Protein 6HSA (pdb70)

Foldseek 3Di:
DVAAEEEEEEEPPQQCQCVPDCVFQNNDGPVVLVVVVVVLCVVVRHHYDYYYDHDPVVLLVVLVVCLVPPHAEYEYAHPLCQQPVVVNLVSLLVSVRHAYEYEEQAPQCPDDPSSNHGPNQVSHPYYDYHNHSCRSVVVVVVSVD

Radius of gyration: 14.02 Å; Cα contacts (8 Å, |Δi|>4): 289; chains: 1; bounding box: 30×36×30 Å

Sequence (145 aa):
GSHHMMKILVINGPNLNFLGIREEKNIYGNENYEEYLVNNMMINEYCKSKNIEEVECYQSNHEGAIIDKIQEEAYFNGTDGIVINPGAYTHYSYAIRDALASVSHIKKKIEVHISNVNERREEFRHISVTEEPVCNGQQIIVGQGLKKGYIMAIDMMLNS

Secondary structure (DSSP, 8-state):
--S-EEEEEE-TTGGGTTTS-HHHH-S--HHHHHHHHHHHHHHTT-EEEEEE-S-HHHHHHHHHHHHHTT--EEEEE-GGGGGT-HHHHHHHHH-TTSEEEEEESS-GGGS-GGGS--SSGGGSSEEEESSTTHHHHHHHHHHT-

CATH classification: 3.40.50.9100

Organism: NCBI:txid511680

InterPro domains:
  IPR001874 Dehydroquinase, class II [MF_00169] (1-142)
  IPR001874 Dehydroquinase, class II [PF01220] (2-140)
  IPR001874 Dehydroquinase, class II [PIRSF001399] (1-141)
  IPR001874 Dehydroquinase, class II [PTHR21272] (1-140)
  IPR001874 Dehydroquinase, class II [TIGR01088] (2-140)
  IPR001874 Dehydroquinase, class II [cd00466] (2-138)
  IPR018509 Dehydroquinase, class II, conserved site [PS01029] (6-23)
  IPR036441 Dehydroquinase, class II superfamily [G3DSA:3.40.50.9100] (1-142)
  IPR036441 Dehydroquinase, class II superfamily [SSF52304] (1-140)

Solvent-accessible surface area: 7393 Å² total

B-factor: mean 12.66, std 9.18, range [3.71, 89.07]

Nearest PDB structures (foldseek):
  6hs9-assembly1_A  TM=1.004E+00  e=1.207E-27  Eshraghiella crossota DSM 2876
  2uyg-assembly1_D  TM=9.474E-01  e=5.545E-15  Thermus thermophilus HB8
  1gtz-assembly1_C  TM=9.696E-01  e=2.196E-14  Streptomyces coelicolor
  6hsb-assembly1_A  TM=9.461E-01  e=3.197E-14  Acidithiobacillus caldus SM-1
  4rhc-assembly1_L  TM=9.336E-01  e=6.363E-14  Acinetobacter baumannii ATCC 17978

Structure (mmCIF, N/CA/C/O backbone):
data_6HSA
#
_entry.id   6HSA
#
_cell.length_a   79.476
_cell.length_b   79.476
_cell.length_c   72.033
_cell.angle_alpha   90.000
_cell.angle_beta   90.000
_cell.angle_gamma   120.000
#
_symmetry.space_group_name_H-M   'H 3'
#
loop_
_entity.id
_entity.type
_entity.pdbx_description
1 polymer '3-dehydroquinate dehydratase'
2 non-polymer 2-{2-[2-2-(METHOXY-ETHOXY)-ETHOXY]-ETHOXY}-ETHANOL
3 non-polymer SERINE
4 non-polymer 'SULFATE ION'
5 non-polymer 'CITRATE ANION'
6 non-polymer GLYCEROL
7 water water
#
loop_
_atom_site.group_PDB
_atom_site.id
_atom_site.type_symbol
_atom_site.label_atom_id
_atom_site.label_alt_id
_atom_site.label_comp_id
_atom_site.label_asym_id
_atom_site.label_entity_id
_atom_site.label_seq_id
_atom_site.pdbx_PDB_ins_code
_atom_site.Cartn_x
_atom_site.Cartn_y
_atom_site.Cartn_z
_atom_site.occupancy
_atom_site.B_iso_or_equiv
_atom_site.auth_seq_id
_atom_site.auth_comp_id
_atom_site.auth_asym_id
_atom_site.auth_atom_id
_atom_site.pdbx_PDB_model_num
ATOM 1 N N . GLY A 1 1 ? 28.664 6.278 2.091 1.00 13.79 -2 GLY A N 1
ATOM 2 C CA . GLY A 1 1 ? 28.079 6.365 0.742 1.00 12.79 -2 GLY A CA 1
ATOM 3 C C . GLY A 1 1 ? 26.677 6.851 0.851 1.00 12.26 -2 GLY A C 1
ATOM 4 O O . GLY A 1 1 ? 26.235 7.317 1.903 1.00 13.59 -2 GLY A O 1
ATOM 10 N N . SER A 1 2 ? 25.945 6.748 -0.243 1.00 12.00 -1 SER A N 1
ATOM 11 C CA . SER A 1 2 ? 24.647 7.343 -0.272 1.00 12.98 -1 SER A CA 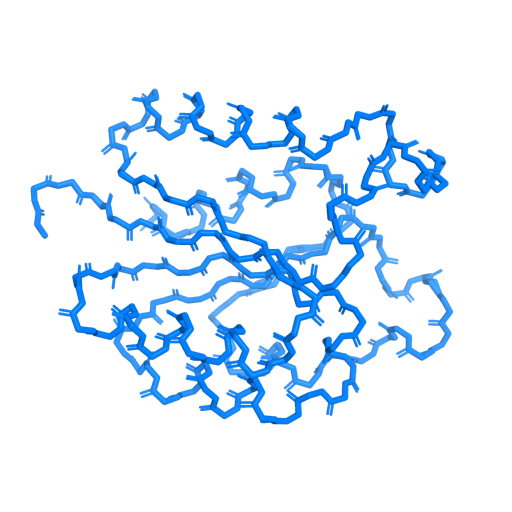1
ATOM 12 C C . SER A 1 2 ? 23.637 6.598 0.593 1.00 12.71 -1 SER A C 1
ATOM 13 O O . SER A 1 2 ? 22.663 7.190 0.980 1.00 17.05 -1 SER A O 1
ATOM 21 N N . HIS A 1 3 ? 23.856 5.296 0.796 1.00 12.00 0 HIS A N 1
ATOM 22 C CA A HIS A 1 3 ? 23.048 4.491 1.707 0.80 12.23 0 HIS A CA 1
ATOM 23 C CA B HIS A 1 3 ? 23.032 4.433 1.635 0.20 11.88 0 HIS A CA 1
ATOM 24 C C . HIS A 1 3 ? 23.942 3.717 2.640 1.00 11.19 0 HIS A C 1
ATOM 25 O O . HIS A 1 3 ? 25.057 3.358 2.282 1.00 11.63 0 HIS A O 1
ATOM 53 N N . MET A 1 4 ? 23.452 3.445 3.848 1.00 11.92 1 MET A N 1
ATOM 54 C CA A MET A 1 4 ? 24.227 2.635 4.790 0.70 12.26 1 MET A CA 1
ATOM 55 C CA B MET A 1 4 ? 24.096 2.597 4.847 0.30 12.16 1 MET A CA 1
ATOM 56 C C . MET A 1 4 ? 24.469 1.264 4.208 1.00 11.43 1 MET A C 1
ATOM 57 O O . MET A 1 4 ? 23.598 0.691 3.568 1.00 12.33 1 MET A O 1
ATOM 83 N N . LYS A 1 5 ? 25.677 0.743 4.474 1.00 11.59 2 LYS A N 1
ATOM 84 C CA . LYS A 1 5 ? 26.093 -0.549 3.980 1.00 10.75 2 LYS A CA 1
ATOM 85 C C . LYS A 1 5 ? 26.398 -1.473 5.185 1.00 9.25 2 LYS A C 1
ATOM 86 O O . LYS A 1 5 ? 27.298 -1.185 5.978 1.00 9.69 2 LYS A O 1
ATOM 105 N N . ILE A 1 6 ? 25.674 -2.580 5.216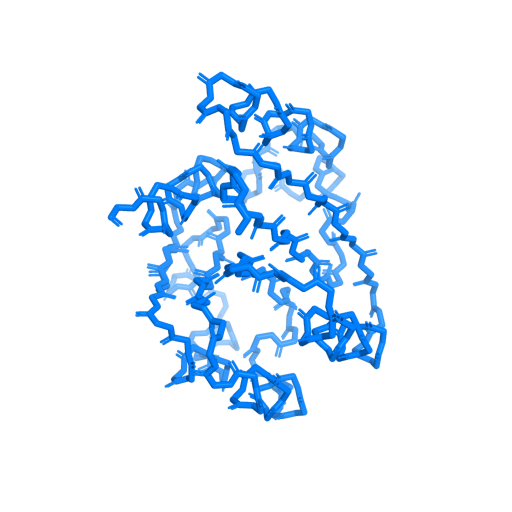 1.00 8.47 3 ILE A N 1
ATOM 106 C CA . ILE A 1 6 ? 25.801 -3.561 6.311 1.00 8.49 3 ILE A CA 1
ATOM 107 C C . ILE A 1 6 ? 26.185 -4.917 5.721 1.00 7.74 3 ILE A C 1
ATOM 108 O O . ILE A 1 6 ? 25.687 -5.353 4.696 1.00 8.90 3 ILE A O 1
ATOM 124 N N . LEU A 1 7 ? 27.066 -5.589 6.458 1.00 6.73 4 LEU A N 1
ATOM 125 C CA . LEU A 1 7 ? 27.421 -6.990 6.202 1.00 6.72 4 LEU A CA 1
ATOM 126 C C . LEU A 1 7 ? 26.884 -7.815 7.372 1.00 6.06 4 LEU A C 1
ATOM 127 O O . LEU A 1 7 ? 27.182 -7.518 8.522 1.00 6.68 4 LEU A O 1
ATOM 143 N N . VAL A 1 8 ? 26.106 -8.856 7.043 1.00 6.03 5 VAL A N 1
ATOM 144 C CA . VAL A 1 8 ? 25.653 -9.829 8.038 1.00 5.74 5 VAL A CA 1
ATOM 145 C C . VAL A 1 8 ? 26.485 -11.103 7.845 1.00 5.74 5 VAL A C 1
ATOM 146 O O . VAL A 1 8 ? 26.485 -11.695 6.776 1.00 7.15 5 VAL A O 1
ATOM 159 N N . ILE A 1 9 ? 27.238 -11.458 8.892 1.00 5.33 6 ILE A N 1
ATOM 160 C CA . ILE A 1 9 ? 28.022 -12.691 8.915 1.00 5.40 6 ILE A CA 1
ATOM 161 C C . ILE A 1 9 ? 27.356 -13.691 9.839 1.00 5.19 6 ILE A C 1
ATOM 162 O O . ILE A 1 9 ? 27.155 -13.410 11.012 1.00 5.90 6 ILE A O 1
ATOM 178 N N . ASN A 1 10 ? 27.077 -14.880 9.295 1.00 5.14 7 ASN A N 1
ATOM 179 C CA . ASN A 1 10 ? 26.682 -16.026 10.088 1.00 5.15 7 ASN A CA 1
ATOM 180 C C . ASN A 1 10 ? 27.803 -17.063 10.013 1.00 5.13 7 ASN A C 1
ATOM 181 O O . ASN A 1 10 ? 28.317 -17.384 8.948 1.00 5.92 7 ASN A O 1
ATOM 192 N N . GLY A 1 11 ? 28.174 -17.548 11.200 1.00 5.04 8 GLY A N 1
ATOM 193 C CA . GLY A 1 11 ? 29.252 -18.493 11.330 1.00 5.34 8 GLY A CA 1
ATOM 194 C C . GLY A 1 11 ? 28.816 -19.937 11.200 1.00 4.76 8 GLY A C 1
ATOM 195 O O . GLY A 1 11 ? 27.805 -20.262 10.554 1.00 5.14 8 GLY A O 1
ATOM 199 N N . PRO A 1 12 ? 29.615 -20.862 11.755 1.00 4.80 9 PRO A N 1
ATOM 200 C CA . PRO A 1 12 ? 29.445 -22.267 11.437 1.00 4.98 9 PRO A CA 1
ATOM 201 C C . PRO A 1 12 ? 28.072 -22.746 11.889 1.00 4.87 9 PRO A C 1
ATOM 202 O O . PRO A 1 12 ? 27.546 -22.349 12.927 1.00 5.25 9 PRO A O 1
ATOM 213 N N . ASN A 1 13 ? 27.535 -23.675 11.084 1.00 4.98 10 ASN A N 1
ATOM 214 C CA . ASN A 1 13 ? 26.309 -24.406 11.366 1.00 5.09 10 ASN A CA 1
ATOM 215 C C . ASN A 1 13 ? 25.033 -23.580 11.182 1.00 5.20 10 ASN A C 1
ATOM 216 O O . ASN A 1 13 ? 23.941 -24.145 11.186 1.00 6.01 10 ASN A O 1
ATOM 227 N N . LEU A 1 14 ? 25.134 -22.252 10.955 1.00 5.44 11 LEU A N 1
ATOM 228 C CA . LEU A 1 14 ? 23.929 -21.436 10.858 1.00 5.63 11 LEU A CA 1
ATOM 229 C C . LEU A 1 14 ? 23.205 -21.629 9.528 1.00 5.68 11 LEU A C 1
ATOM 230 O O . LEU A 1 14 ? 22.020 -21.339 9.426 1.00 6.75 11 LEU A O 1
ATOM 246 N N . ASN A 1 15 ? 23.925 -22.137 8.511 1.00 5.74 12 ASN A N 1
ATOM 247 C CA . ASN A 1 15 ? 23.238 -22.563 7.290 1.00 6.11 12 ASN A CA 1
ATOM 248 C C . ASN A 1 15 ? 22.318 -23.775 7.507 1.00 6.27 12 ASN A C 1
ATOM 249 O O . ASN A 1 15 ? 21.551 -24.086 6.601 1.00 7.45 12 ASN A O 1
ATOM 260 N N . PHE A 1 16 ? 22.395 -24.434 8.663 1.00 6.15 13 PHE A N 1
ATOM 261 C CA . PHE A 1 16 ? 21.532 -25.553 9.005 1.00 6.32 13 PHE A CA 1
ATOM 262 C C . PHE A 1 16 ? 20.376 -25.138 9.919 1.00 6.49 13 PHE A C 1
ATOM 263 O O . PHE A 1 16 ? 19.717 -26.000 10.492 1.00 7.75 13 PHE A O 1
ATOM 280 N N . LEU A 1 17 ? 20.039 -23.853 9.991 1.00 6.91 14 LEU A N 1
ATOM 281 C CA . LEU A 1 17 ? 18.761 -23.475 10.579 1.00 7.63 14 LEU A CA 1
ATOM 282 C C . LEU A 1 17 ? 17.626 -24.279 9.947 1.00 8.91 14 LEU A C 1
ATOM 283 O O . LEU A 1 17 ? 17.645 -24.565 8.763 1.00 10.24 14 LEU A O 1
ATOM 299 N N . GLY A 1 18 ? 16.628 -24.652 10.722 1.00 9.81 15 GLY A N 1
ATOM 300 C CA . GLY A 1 18 ? 15.509 -25.442 10.237 1.00 11.04 15 GLY A CA 1
ATOM 301 C C . GLY A 1 18 ? 15.770 -26.941 10.423 1.00 11.26 15 GLY A C 1
ATOM 302 O O . GLY A 1 18 ? 14.973 -27.654 11.048 1.00 13.82 15 GLY A O 1
ATOM 306 N N . ILE A 1 19 ? 16.973 -27.376 10.020 1.00 8.75 16 ILE A N 1
ATOM 307 C CA . ILE A 1 19 ? 17.433 -28.727 10.193 1.00 8.55 16 ILE A CA 1
ATOM 308 C C . ILE A 1 19 ? 17.797 -28.972 11.651 1.00 8.86 16 ILE A C 1
ATOM 309 O O . ILE A 1 19 ? 17.486 -30.007 12.239 1.00 10.50 16 ILE A O 1
ATOM 325 N N . ARG A 1 20 ? 18.444 -27.999 12.259 1.00 11.01 17 ARG A N 1
ATOM 326 C CA . ARG A 1 20 ? 18.658 -27.965 13.715 1.00 10.81 17 ARG A CA 1
ATOM 327 C C . ARG A 1 20 ? 17.392 -27.798 14.549 1.00 12.09 17 ARG A C 1
ATOM 328 O O . ARG A 1 20 ? 16.305 -27.573 14.060 1.00 13.98 17 ARG A O 1
ATOM 349 N N . GLU A 1 21 ? 17.527 -28.034 15.855 1.00 12.34 18 GLU A N 1
ATOM 350 C CA A GLU A 1 21 ? 16.391 -28.177 16.763 0.50 13.83 18 GLU A CA 1
ATOM 351 C CA B GLU A 1 21 ? 16.409 -28.177 16.772 0.50 13.82 18 GLU A CA 1
ATOM 352 C C . GLU A 1 21 ? 15.493 -26.949 16.715 1.00 12.73 18 GLU A C 1
ATOM 353 O O . GLU A 1 21 ? 15.897 -25.847 17.043 1.00 14.42 18 GLU A O 1
ATOM 374 N N . LYS A 1 22 ? 14.261 -27.167 16.312 1.00 12.52 19 LYS A N 1
ATOM 375 C CA . LYS A 1 22 ? 13.318 -26.074 16.075 1.00 13.10 19 LYS A CA 1
ATOM 376 C C . LYS A 1 22 ? 12.915 -25.414 17.353 1.00 13.95 19 LYS A C 1
ATOM 377 O O . LYS A 1 22 ? 12.514 -24.244 17.358 1.00 15.37 19 LYS A O 1
ATOM 396 N N . ASN A 1 23 ? 12.867 -26.150 18.465 1.00 14.38 20 ASN A N 1
ATOM 397 C CA . ASN A 1 23 ? 12.516 -25.565 19.732 1.00 16.20 20 ASN A CA 1
ATOM 398 C C . ASN A 1 23 ? 13.627 -24.675 20.299 1.00 16.49 20 ASN A C 1
ATOM 399 O O . ASN A 1 23 ? 13.349 -23.903 21.196 1.00 22.12 20 ASN A O 1
ATOM 410 N N . ILE A 1 24 ? 14.857 -24.782 19.728 1.00 15.92 21 ILE A N 1
ATOM 411 C CA . ILE A 1 24 ? 15.936 -23.892 20.097 1.00 14.41 21 ILE A CA 1
ATOM 412 C C . ILE A 1 24 ? 15.999 -22.777 19.090 1.00 13.98 21 ILE A C 1
ATOM 413 O O . ILE A 1 24 ? 16.094 -21.635 19.470 1.00 16.81 21 ILE A O 1
ATOM 429 N N . TYR A 1 25 ? 16.085 -23.151 17.795 1.00 13.56 22 TYR A N 1
ATOM 430 C CA . TYR A 1 25 ? 16.427 -22.216 16.734 1.00 13.15 22 TYR A CA 1
ATOM 431 C C . TYR A 1 25 ? 15.249 -21.737 15.869 1.00 14.76 22 TYR A C 1
ATOM 432 O O . TYR A 1 25 ? 15.453 -20.888 15.004 1.00 16.72 22 TYR A O 1
ATOM 450 N N . GLY A 1 26 ? 14.032 -22.203 16.134 1.00 17.30 23 GLY A N 1
ATOM 451 C CA . GLY A 1 26 ? 12.855 -21.786 15.390 1.00 16.10 23 GLY A CA 1
ATOM 452 C C . GLY A 1 26 ? 12.600 -22.684 14.183 1.00 13.89 23 GLY A C 1
ATOM 453 O O . GLY A 1 26 ? 13.348 -23.587 13.872 1.00 13.91 23 GLY A O 1
ATOM 457 N N . ASN A 1 27 ? 11.461 -22.454 13.530 1.00 14.77 24 ASN A N 1
ATOM 458 C CA . ASN A 1 27 ? 10.967 -23.350 12.499 1.00 15.44 24 ASN A CA 1
ATOM 459 C C . ASN A 1 27 ? 11.576 -23.100 11.128 1.00 15.62 24 ASN A C 1
ATOM 460 O O . ASN A 1 27 ? 11.380 -23.873 10.227 1.00 22.39 24 ASN A O 1
ATOM 471 N N . GLU A 1 28 ? 12.139 -21.944 10.915 1.00 13.07 25 GLU A N 1
ATOM 472 C CA . GLU A 1 28 ? 12.493 -21.451 9.607 1.00 11.71 25 GLU A CA 1
ATOM 473 C C . GLU A 1 28 ? 13.962 -2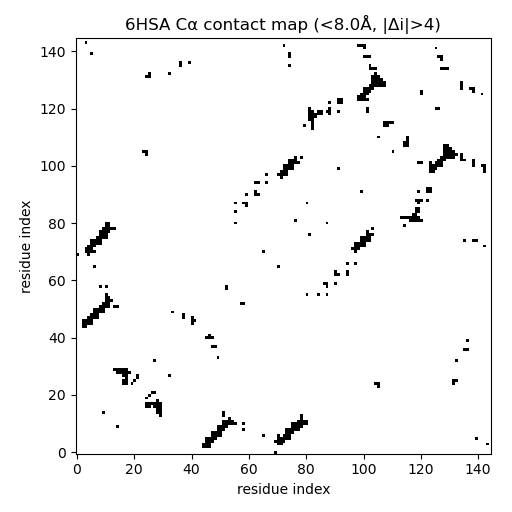1.678 9.324 1.00 10.55 25 GLU A C 1
ATOM 474 O O . GLU A 1 28 ? 14.824 -21.788 10.190 1.00 11.81 25 GLU A O 1
ATOM 486 N N . ASN A 1 29 ? 14.266 -21.748 8.019 1.00 10.77 26 ASN A N 1
ATOM 487 C CA . ASN A 1 29 ? 15.599 -22.111 7.558 1.00 10.10 26 ASN A CA 1
ATOM 488 C C . ASN A 1 29 ? 16.459 -20.872 7.236 1.00 9.54 26 ASN A C 1
ATOM 489 O O . ASN A 1 29 ? 16.066 -19.718 7.400 1.00 9.64 26 ASN A O 1
ATOM 500 N N . TYR A 1 30 ? 17.703 -21.156 6.820 1.00 9.15 27 TYR A N 1
ATOM 501 C CA . TYR A 1 30 ? 18.655 -20.093 6.577 1.00 8.79 27 TYR A CA 1
ATOM 502 C C . TYR A 1 30 ? 18.219 -19.183 5.422 1.00 8.64 27 TYR A C 1
ATOM 503 O O . TYR A 1 30 ? 18.353 -17.966 5.511 1.00 8.97 27 TYR A O 1
ATOM 521 N N . GLU A 1 31 ? 17.662 -19.773 4.360 1.00 9.77 28 GLU A N 1
ATOM 522 C CA A GLU A 1 31 ? 17.144 -1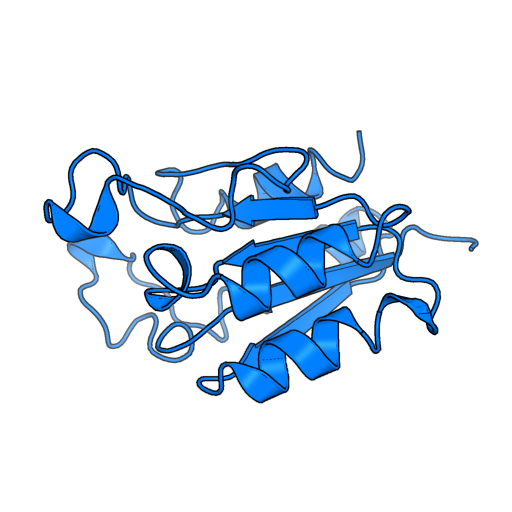8.998 3.250 0.50 10.93 28 GLU A CA 1
ATOM 523 C CA B GLU A 1 31 ? 17.216 -18.931 3.264 0.50 11.04 28 GLU A CA 1
ATOM 524 C C . GLU A 1 31 ? 16.081 -18.023 3.736 1.00 10.11 28 GLU A C 1
ATOM 525 O O . GLU A 1 31 ? 15.986 -16.875 3.266 1.00 10.72 28 GLU A O 1
ATOM 547 N N . TYR A 1 32 ? 15.222 -18.465 4.640 1.00 9.87 29 TYR A N 1
ATOM 548 C CA . TYR A 1 32 ? 14.191 -17.597 5.199 1.00 10.19 29 TYR A CA 1
ATOM 549 C C . TYR A 1 32 ? 14.820 -16.408 5.907 1.00 9.90 29 TYR A C 1
ATOM 550 O O . TYR A 1 32 ? 14.355 -15.265 5.768 1.00 10.54 29 TYR A O 1
ATOM 568 N N . LEU A 1 33 ? 15.840 -16.669 6.717 1.00 9.18 30 LEU A N 1
ATOM 569 C CA . LEU A 1 33 ? 16.525 -15.589 7.428 1.00 8.71 30 LEU A CA 1
ATOM 570 C C . LEU A 1 33 ? 17.114 -14.574 6.445 1.00 8.69 30 LEU A C 1
ATOM 571 O O . LEU A 1 33 ? 16.974 -13.381 6.614 1.00 8.95 30 LEU A O 1
ATOM 587 N N . VAL A 1 34 ? 17.813 -15.068 5.428 1.00 8.82 31 VAL A N 1
ATOM 588 C CA . VAL A 1 34 ? 18.405 -14.184 4.437 1.00 9.31 31 VAL A CA 1
ATOM 589 C C . VAL A 1 34 ? 17.338 -13.318 3.788 1.00 9.61 31 VAL A C 1
ATOM 590 O O . VAL A 1 34 ? 17.503 -12.120 3.601 1.00 10.14 31 VAL A O 1
ATOM 603 N N . ASN A 1 35 ? 16.242 -13.960 3.353 1.00 10.47 32 ASN A N 1
ATOM 604 C CA A ASN A 1 35 ? 15.175 -13.195 2.708 0.50 11.57 32 ASN A CA 1
ATOM 605 C CA B ASN A 1 35 ? 15.189 -13.190 2.710 0.50 11.20 32 ASN A CA 1
ATOM 606 C C . ASN A 1 35 ? 14.589 -12.145 3.651 1.00 11.07 32 ASN A C 1
ATOM 607 O O . ASN A 1 35 ? 14.305 -11.023 3.242 1.00 11.70 32 ASN A O 1
ATOM 627 N N . MET A 1 36 ? 14.390 -12.496 4.918 1.00 10.56 33 MET A N 1
ATOM 628 C CA A MET A 1 36 ? 13.862 -11.583 5.911 0.70 10.94 33 MET A CA 1
ATOM 629 C CA B MET A 1 36 ? 13.823 -11.543 5.845 0.30 11.18 33 MET A CA 1
ATOM 630 C C . MET A 1 36 ? 14.751 -10.344 6.054 1.00 10.22 33 MET A C 1
ATOM 631 O O . MET A 1 36 ? 14.301 -9.200 6.064 1.00 10.88 33 MET A O 1
ATOM 657 N N . ILE A 1 37 ? 16.064 -10.599 6.146 1.00 9.38 34 ILE A N 1
ATOM 658 C CA . ILE A 1 37 ? 17.027 -9.504 6.245 1.00 8.94 34 ILE A CA 1
ATOM 659 C C . ILE A 1 37 ? 17.016 -8.647 4.974 1.00 9.39 34 ILE A C 1
ATOM 660 O O . ILE A 1 37 ? 16.997 -7.417 5.052 1.00 10.18 34 ILE A O 1
ATOM 676 N N . ASN A 1 38 ? 17.066 -9.302 3.823 1.00 10.19 35 ASN A N 1
ATOM 677 C CA . ASN A 1 38 ? 17.093 -8.559 2.573 1.00 11.25 35 ASN A CA 1
ATOM 678 C C . ASN A 1 38 ? 15.854 -7.669 2.429 1.00 11.91 35 ASN A C 1
ATOM 679 O O . ASN A 1 38 ? 15.967 -6.503 2.044 1.00 13.42 35 ASN A O 1
ATOM 690 N N . GLU A 1 39 ? 14.677 -8.222 2.756 1.00 12.28 36 GLU A N 1
ATOM 691 C CA . GLU A 1 39 ? 13.451 -7.462 2.574 1.00 13.94 36 GLU A CA 1
ATOM 692 C C . GLU A 1 39 ? 13.411 -6.283 3.539 1.00 13.13 36 GLU A C 1
ATOM 693 O O . GLU A 1 39 ? 12.970 -5.185 3.190 1.00 14.69 36 GLU A O 1
ATOM 705 N N . TYR A 1 40 ? 13.862 -6.513 4.786 1.00 11.81 37 TYR A N 1
ATOM 706 C CA . TYR A 1 40 ? 13.831 -5.448 5.753 1.00 11.98 37 TYR A CA 1
ATOM 707 C C . TYR A 1 40 ? 14.759 -4.316 5.322 1.00 11.59 37 TYR A C 1
ATOM 708 O O . TYR A 1 40 ? 14.408 -3.137 5.358 1.00 12.30 37 TYR A O 1
ATOM 726 N N . CYS A 1 41 ? 15.979 -4.685 4.919 1.00 10.89 38 CYS A N 1
ATOM 727 C CA . CYS A 1 41 ? 16.916 -3.667 4.519 1.00 11.14 38 CYS A CA 1
ATOM 728 C C . CYS A 1 41 ? 16.445 -2.903 3.279 1.00 12.24 38 CYS A C 1
ATOM 729 O O . CYS A 1 41 ? 16.583 -1.684 3.234 1.00 12.83 38 CYS A O 1
ATOM 737 N N . LYS A 1 42 ? 15.825 -3.598 2.327 1.00 13.39 39 LYS A N 1
ATOM 738 C CA . LYS A 1 42 ? 15.285 -2.878 1.179 1.00 14.81 39 LYS A CA 1
ATOM 739 C C . LYS A 1 42 ? 14.259 -1.853 1.642 1.00 15.17 39 LYS A C 1
ATOM 740 O O . LYS A 1 42 ? 14.238 -0.719 1.158 1.00 16.69 39 LYS A O 1
ATOM 759 N N . SER A 1 43 ? 13.406 -2.219 2.595 1.00 15.51 40 SER A N 1
ATOM 760 C CA . SER A 1 43 ? 12.368 -1.312 3.091 1.00 16.98 40 SER A CA 1
ATOM 761 C C . SER A 1 43 ? 12.943 -0.080 3.801 1.00 16.95 40 SER A C 1
ATOM 762 O O . SER A 1 43 ? 12.254 0.952 3.885 1.00 20.13 40 SER A O 1
ATOM 770 N N . LYS A 1 44 ? 14.187 -0.173 4.279 1.00 14.77 41 LYS A N 1
ATOM 771 C CA . LYS A 1 44 ? 14.880 0.884 5.004 1.00 14.84 41 LYS A CA 1
ATOM 772 C C . LYS A 1 44 ? 15.947 1.580 4.160 1.00 14.76 41 LYS A C 1
ATOM 773 O O . LYS A 1 44 ? 16.679 2.436 4.698 1.00 15.71 41 LYS A O 1
ATOM 792 N N . ASN A 1 45 ? 16.055 1.256 2.867 1.00 14.39 42 ASN A N 1
ATOM 793 C CA . ASN A 1 45 ? 17.092 1.815 1.985 1.00 15.72 42 ASN A CA 1
ATOM 794 C C . ASN A 1 45 ? 18.487 1.561 2.561 1.00 14.12 42 ASN A C 1
ATOM 795 O O . ASN A 1 45 ? 19.363 2.403 2.473 1.00 15.92 42 ASN A O 1
ATOM 806 N N . ILE A 1 46 ? 18.700 0.347 3.059 1.00 12.96 43 ILE A N 1
ATOM 807 C CA . ILE A 1 46 ? 19.994 -0.112 3.546 1.00 12.08 43 ILE A CA 1
ATOM 808 C C . ILE A 1 46 ? 20.545 -1.132 2.573 1.00 12.15 43 ILE A C 1
ATOM 809 O O . ILE A 1 46 ? 19.825 -2.067 2.237 1.00 13.07 43 ILE A O 1
ATOM 825 N N . GLU A 1 47 ? 21.808 -1.003 2.168 1.00 11.77 44 GLU A N 1
ATOM 826 C CA A GLU A 1 47 ? 22.507 -1.986 1.361 0.50 12.12 44 GLU A CA 1
ATOM 827 C CA B GLU A 1 47 ? 22.418 -2.043 1.350 0.50 12.30 44 GLU A CA 1
ATOM 828 C C . GLU A 1 47 ? 22.948 -3.103 2.301 1.00 11.09 44 GLU A C 1
ATOM 829 O O . GLU A 1 47 ? 23.554 -2.837 3.327 1.00 12.13 44 GLU A O 1
ATOM 851 N N . VAL A 1 48 ? 22.652 -4.365 1.982 1.00 10.85 45 VAL A N 1
ATOM 852 C CA . VAL A 1 48 ? 23.055 -5.467 2.854 1.00 9.94 45 VAL A CA 1
ATOM 853 C C . VAL A 1 48 ? 23.588 -6.615 2.021 1.00 9.98 45 VAL A C 1
ATOM 854 O O . VAL A 1 48 ? 23.123 -6.897 0.918 1.00 12.20 45 VAL A O 1
ATOM 867 N N . GLU A 1 49 ? 24.571 -7.331 2.576 1.00 9.08 46 GLU A N 1
ATOM 868 C CA . GLU A 1 49 ? 25.047 -8.602 2.093 1.00 9.18 46 GLU A CA 1
ATOM 869 C C . GLU A 1 49 ? 24.957 -9.589 3.247 1.00 8.25 46 GLU A C 1
ATOM 870 O O . GLU A 1 49 ? 25.445 -9.305 4.337 1.00 9.56 46 GLU A O 1
ATOM 882 N N . CYS A 1 50 ? 24.358 -10.756 2.997 1.00 8.77 47 CYS A N 1
ATOM 883 C CA . CYS A 1 50 ? 24.344 -11.860 3.942 1.00 8.62 47 CYS A CA 1
ATOM 884 C C . CYS A 1 50 ? 25.391 -12.872 3.499 1.00 8.64 47 CYS A C 1
ATOM 885 O O . CYS A 1 50 ? 25.384 -13.323 2.370 1.00 13.74 47 CYS A O 1
ATOM 893 N N . TYR A 1 51 ? 26.268 -13.233 4.410 1.00 6.41 48 TYR A N 1
ATOM 894 C CA . TYR A 1 51 ? 27.368 -14.154 4.184 1.00 6.26 48 TYR A CA 1
ATOM 895 C C . TYR A 1 51 ? 27.347 -15.231 5.262 1.00 5.75 48 TYR A C 1
ATOM 896 O O . TYR A 1 51 ? 27.099 -14.905 6.445 1.00 6.50 48 TYR A O 1
ATOM 914 N N . GLN A 1 52 ? 27.637 -16.468 4.892 1.00 5.78 49 GLN A N 1
ATOM 915 C CA . GLN A 1 52 ? 27.773 -17.534 5.892 1.00 5.79 49 GLN A CA 1
ATOM 916 C C . GLN A 1 52 ? 28.976 -18.377 5.522 1.00 5.81 49 GLN A C 1
ATOM 917 O O . GLN A 1 52 ? 29.223 -18.654 4.340 1.00 6.51 49 GLN A O 1
ATOM 931 N N . SER A 1 53 ? 29.706 -18.831 6.540 1.00 5.43 50 SER A N 1
ATOM 932 C CA . SER A 1 53 ? 30.774 -19.807 6.351 1.00 5.25 50 SER A CA 1
ATOM 933 C C . SER A 1 53 ? 30.965 -20.599 7.619 1.00 5.07 50 SER A C 1
ATOM 934 O O . SER A 1 53 ? 30.810 -20.082 8.717 1.00 5.49 50 SER A O 1
ATOM 942 N N . ASN A 1 54 ? 31.406 -21.854 7.434 1.00 4.97 51 ASN A N 1
ATOM 943 C CA . ASN A 1 54 ? 31.823 -22.684 8.544 1.00 5.20 51 ASN A CA 1
ATOM 944 C C . ASN A 1 54 ? 33.298 -22.493 8.905 1.00 4.97 51 ASN A C 1
ATOM 945 O O . ASN A 1 54 ? 33.743 -23.066 9.908 1.00 5.36 51 ASN A O 1
ATOM 956 N N . HIS A 1 55 ? 34.040 -21.720 8.088 1.00 5.21 52 HIS A N 1
ATOM 957 C CA . HIS A 1 55 ? 35.482 -21.617 8.256 1.00 5.54 52 HIS A CA 1
ATOM 958 C C . HIS A 1 55 ? 35.845 -20.351 9.038 1.00 5.27 52 HIS A C 1
ATOM 959 O O . HIS A 1 55 ? 35.535 -19.232 8.606 1.00 5.59 52 HIS A O 1
ATOM 974 N N . GLU A 1 56 ? 36.540 -20.531 10.153 1.00 5.79 53 GLU A N 1
ATOM 975 C CA . GLU A 1 56 ? 36.984 -19.409 10.967 1.00 5.66 53 GLU A CA 1
ATOM 976 C C . GLU A 1 56 ? 37.798 -18.427 10.116 1.00 5.26 53 GLU A C 1
ATOM 977 O O . GLU A 1 56 ? 37.629 -17.205 10.204 1.00 5.69 53 GLU A O 1
ATOM 989 N N . GLY A 1 57 ? 38.726 -18.954 9.305 1.00 5.35 54 GLY A N 1
ATOM 990 C CA . GLY A 1 57 ? 39.552 -18.089 8.507 1.00 5.65 54 GLY A CA 1
ATOM 991 C C . GLY A 1 57 ? 38.810 -17.315 7.426 1.00 5.15 54 GLY A C 1
ATOM 992 O O . GLY A 1 57 ? 39.188 -16.199 7.095 1.00 5.65 54 GLY A O 1
ATOM 996 N N . ALA A 1 58 ? 37.764 -17.925 6.856 1.00 5.59 55 ALA A N 1
ATOM 997 C CA . ALA A 1 58 ? 36.952 -17.219 5.868 1.00 5.66 55 ALA A CA 1
ATOM 998 C C . ALA A 1 58 ? 36.166 -16.088 6.505 1.00 5.35 55 ALA A C 1
ATOM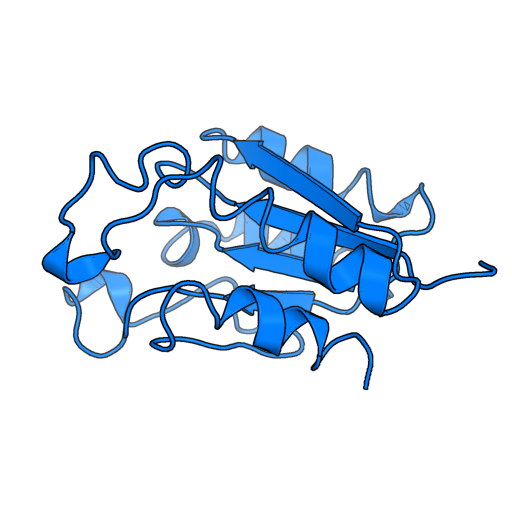 999 O O . ALA A 1 58 ? 35.982 -15.029 5.885 1.00 6.00 55 ALA A O 1
ATOM 1006 N N . ILE A 1 59 ? 35.684 -16.294 7.735 1.00 5.20 56 ILE A N 1
ATOM 1007 C CA . ILE A 1 59 ? 35.012 -15.222 8.460 1.00 5.27 56 ILE A CA 1
ATOM 1008 C C . ILE A 1 59 ? 35.976 -14.045 8.664 1.00 5.13 56 ILE A C 1
ATOM 1009 O O . ILE A 1 59 ? 35.606 -12.900 8.469 1.00 5.48 56 ILE A O 1
ATOM 1025 N N . ILE A 1 60 ? 37.210 -14.351 9.091 1.00 5.07 57 ILE A N 1
ATOM 1026 C CA . ILE A 1 60 ? 38.206 -13.304 9.266 1.00 4.95 57 ILE A CA 1
ATOM 1027 C C . ILE A 1 60 ? 38.490 -12.609 7.931 1.00 5.12 57 ILE A C 1
ATOM 1028 O O . ILE A 1 60 ? 38.543 -11.368 7.881 1.00 5.57 57 ILE A O 1
ATOM 1044 N N . ASP A 1 61 ? 38.665 -13.377 6.849 1.00 5.23 58 ASP A N 1
ATOM 1045 C CA . ASP A 1 61 ? 38.865 -12.777 5.536 1.00 5.44 58 ASP A CA 1
ATOM 1046 C C . ASP A 1 61 ? 37.727 -11.806 5.206 1.00 5.53 58 ASP A C 1
ATOM 1047 O O . ASP A 1 61 ? 37.980 -10.723 4.659 1.00 6.05 58 ASP A O 1
ATOM 1056 N N . LYS A 1 62 ? 36.504 -12.211 5.483 1.00 5.40 59 LYS A N 1
ATOM 1057 C CA . LYS A 1 62 ? 35.339 -11.402 5.132 1.00 5.57 59 LYS A CA 1
ATOM 1058 C C . LYS A 1 62 ? 35.281 -10.100 5.930 1.00 5.36 59 LYS A C 1
ATOM 1059 O O . LYS A 1 62 ? 34.926 -9.039 5.415 1.00 6.11 59 LYS A O 1
ATOM 1078 N N . ILE A 1 63 ? 35.644 -10.180 7.220 1.00 5.41 60 ILE A N 1
ATOM 1079 C CA . ILE A 1 63 ? 35.737 -8.987 8.047 1.00 5.72 60 ILE A CA 1
ATOM 1080 C C . ILE A 1 63 ? 36.790 -8.029 7.498 1.00 5.94 60 ILE A C 1
ATOM 1081 O O . ILE A 1 63 ? 36.580 -6.825 7.374 1.00 6.43 60 ILE A O 1
ATOM 1097 N N . GLN A 1 64 ? 37.954 -8.587 7.116 1.00 6.05 61 GLN A N 1
ATOM 1098 C CA . GLN A 1 64 ? 39.010 -7.743 6.532 1.00 6.64 61 GLN A CA 1
ATOM 1099 C C . GLN A 1 64 ? 38.556 -7.103 5.215 1.00 6.68 61 GLN A C 1
ATOM 1100 O O . GLN A 1 64 ? 38.839 -5.942 4.961 1.00 7.35 61 GLN A O 1
ATOM 1114 N N . GLU A 1 65 ? 37.840 -7.865 4.388 1.00 6.40 62 GLU A N 1
ATOM 1115 C CA A GLU A 1 65 ? 37.383 -7.298 3.113 0.80 6.90 62 GLU A CA 1
ATOM 1116 C CA B GLU A 1 65 ? 37.319 -7.341 3.111 0.20 6.53 62 GLU A CA 1
ATOM 1117 C C . GLU A 1 65 ? 36.444 -6.110 3.378 1.00 6.55 62 GLU A C 1
ATOM 1118 O O . GLU A 1 65 ? 36.416 -5.159 2.579 1.00 7.49 62 GLU A O 1
ATOM 1140 N N . ALA A 1 66 ? 35.678 -6.166 4.470 1.00 6.40 63 ALA A N 1
ATOM 1141 C CA . ALA A 1 66 ? 34.768 -5.087 4.813 1.00 6.51 63 ALA A CA 1
ATOM 1142 C C . ALA A 1 66 ? 35.492 -3.775 5.105 1.00 6.46 63 ALA A C 1
ATOM 1143 O O . ALA A 1 66 ? 34.912 -2.692 4.920 1.00 7.43 63 ALA A O 1
ATOM 1150 N N . TYR A 1 67 ? 36.739 -3.841 5.562 1.00 6.45 64 TYR A N 1
ATOM 1151 C CA . TYR A 1 67 ? 37.550 -2.644 5.746 1.00 6.90 64 TYR A CA 1
ATOM 1152 C C . TYR A 1 67 ? 37.712 -1.856 4.471 1.00 7.04 64 TYR A C 1
ATOM 1153 O O . TYR A 1 67 ? 37.721 -0.636 4.485 1.00 9.50 64 TYR A O 1
ATOM 1171 N N . PHE A 1 68 ? 37.923 -2.560 3.371 1.00 7.71 65 PHE A N 1
ATOM 1172 C CA . PHE A 1 68 ? 38.298 -1.923 2.109 1.00 8.13 65 PHE A CA 1
ATOM 1173 C C . PHE A 1 68 ? 37.116 -1.513 1.236 1.00 8.05 65 PHE A C 1
ATOM 1174 O O . PHE A 1 68 ? 37.314 -0.728 0.318 1.00 8.68 65 PHE A O 1
ATOM 1191 N N . ASN A 1 69 ? 35.916 -2.033 1.503 1.00 8.29 66 ASN A N 1
ATOM 1192 C CA . ASN A 1 69 ? 34.791 -1.880 0.613 1.00 8.60 66 ASN A CA 1
ATOM 1193 C C . ASN A 1 69 ? 33.663 -1.002 1.106 1.00 10.98 66 ASN A C 1
ATOM 1194 O O . ASN A 1 69 ? 32.523 -1.084 0.609 1.00 13.55 66 ASN A O 1
ATOM 1205 N N . GLY A 1 70 ? 33.925 -0.129 2.046 1.00 12.72 67 GLY A N 1
ATOM 1206 C CA . GLY A 1 70 ? 32.900 0.841 2.457 1.00 14.19 67 GLY A CA 1
ATOM 1207 C C . GLY A 1 70 ? 31.896 0.328 3.428 1.00 13.08 67 GLY A C 1
ATOM 1208 O O . GLY A 1 70 ? 30.950 1.047 3.699 1.00 16.96 67 GLY A O 1
ATOM 1212 N N . THR A 1 71 ? 32.116 -0.838 4.040 1.00 9.90 68 THR A N 1
ATOM 1213 C CA . THR A 1 71 ? 31.114 -1.324 4.959 1.00 8.21 68 THR A CA 1
ATOM 1214 C C . THR A 1 71 ? 31.039 -0.419 6.188 1.00 8.48 68 THR A C 1
ATOM 1215 O O . THR A 1 71 ? 32.068 -0.118 6.819 1.00 9.73 68 THR A O 1
ATOM 1226 N N . ASP A 1 72 ? 29.811 -0.051 6.569 1.00 8.80 69 ASP A N 1
ATOM 1227 C CA . ASP A 1 72 ? 29.596 0.796 7.745 1.00 8.96 69 ASP A CA 1
ATOM 1228 C C . ASP A 1 72 ? 29.417 -0.019 9.030 1.00 8.82 69 ASP A C 1
ATOM 1229 O O . ASP A 1 72 ? 29.784 0.430 10.126 1.00 9.67 69 ASP A O 1
ATOM 1238 N N . GLY A 1 73 ? 28.741 -1.183 8.899 1.00 8.29 70 GLY A N 1
ATOM 1239 C CA . GLY A 1 73 ? 28.367 -1.966 10.050 1.00 8.08 70 GLY A CA 1
ATOM 1240 C C . GLY A 1 73 ? 28.381 -3.453 9.719 1.00 6.81 70 GLY A C 1
ATOM 1241 O O . GLY A 1 73 ? 28.086 -3.840 8.592 1.00 7.44 70 GLY A O 1
ATOM 1245 N N . ILE A 1 74 ? 28.704 -4.238 10.752 1.00 6.83 71 ILE A N 1
ATOM 1246 C CA . ILE A 1 74 ? 28.663 -5.687 10.697 1.00 6.50 71 ILE A CA 1
ATOM 1247 C C . ILE A 1 74 ? 27.712 -6.187 11.767 1.00 6.26 71 ILE A C 1
ATOM 1248 O O . ILE A 1 74 ? 27.797 -5.775 12.929 1.00 7.18 71 ILE A O 1
ATOM 1264 N N . VAL A 1 75 ? 26.816 -7.087 11.348 1.00 5.95 72 VAL A N 1
ATOM 1265 C CA . VAL A 1 75 ? 26.026 -7.910 12.265 1.00 5.67 72 VAL A CA 1
ATOM 1266 C C . VAL A 1 75 ? 26.656 -9.296 12.204 1.00 5.56 72 VAL A C 1
ATOM 1267 O O . VAL A 1 75 ? 26.777 -9.828 11.118 1.00 6.72 72 VAL A O 1
ATOM 1280 N N . ILE A 1 76 ? 27.071 -9.856 13.342 1.00 5.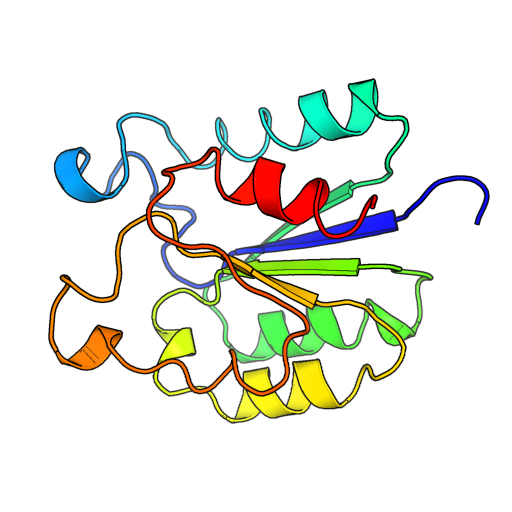26 73 ILE A N 1
ATOM 1281 C CA . ILE A 1 76 ? 27.748 -11.149 13.286 1.00 5.21 73 ILE A CA 1
ATOM 1282 C C . ILE A 1 76 ? 27.179 -12.080 14.362 1.00 5.03 73 ILE A C 1
ATOM 1283 O O . ILE A 1 76 ? 27.114 -11.747 15.536 1.00 5.38 73 ILE A O 1
ATOM 1299 N N . ASN A 1 77 ? 26.816 -13.282 13.915 1.00 5.10 74 ASN A N 1
ATOM 1300 C CA . ASN A 1 77 ? 26.562 -14.415 14.799 1.00 4.93 74 ASN A CA 1
ATOM 1301 C C . ASN A 1 77 ? 27.705 -15.382 14.555 1.00 4.76 74 ASN A C 1
ATOM 1302 O O . ASN A 1 77 ? 27.699 -16.087 13.540 1.00 5.17 74 ASN A O 1
ATOM 1313 N N . PRO A 1 78 ? 28.737 -15.407 15.408 1.00 5.05 75 PRO A N 1
ATOM 1314 C CA . PRO A 1 78 ? 29.888 -16.264 15.140 1.00 5.22 75 PRO A CA 1
ATOM 1315 C C . PRO A 1 78 ? 29.620 -17.756 15.342 1.00 5.20 75 PRO A C 1
ATOM 1316 O O . PRO A 1 78 ? 30.558 -18.546 15.174 1.00 5.85 75 PRO A O 1
ATOM 1327 N N . GLY A 1 79 ? 28.414 -18.148 15.708 1.00 5.51 76 GLY A N 1
ATOM 1328 C CA . GLY A 1 79 ? 28.172 -19.564 15.977 1.00 5.48 76 GLY A CA 1
ATOM 1329 C C . GLY A 1 79 ? 29.033 -20.010 17.153 1.00 4.92 76 GLY A C 1
ATOM 1330 O O . GLY A 1 79 ? 29.375 -19.231 18.050 1.00 5.40 76 GLY A O 1
ATOM 1334 N N . ALA A 1 80 ? 29.429 -21.296 17.170 1.00 4.98 77 ALA A N 1
ATOM 1335 C CA . ALA A 1 80 ? 30.183 -21.759 18.333 1.00 5.12 77 ALA A CA 1
ATOM 1336 C C . ALA A 1 80 ? 31.519 -21.049 18.480 1.00 4.72 77 ALA A C 1
ATOM 1337 O O . ALA A 1 80 ? 32.086 -21.032 19.580 1.00 5.20 77 ALA A O 1
ATOM 1344 N N . TYR A 1 81 ? 32.066 -20.476 17.389 1.00 4.75 78 TYR A N 1
ATOM 1345 C CA . TYR A 1 81 ? 33.300 -19.699 17.483 1.00 4.55 78 TYR A CA 1
ATOM 1346 C C . TYR A 1 81 ? 33.213 -18.555 18.476 1.00 4.70 78 TYR A C 1
ATOM 1347 O O . TYR A 1 81 ? 34.235 -18.068 18.965 1.00 5.31 78 TYR A O 1
ATOM 1365 N N . THR A 1 82 ? 31.988 -18.103 18.776 1.00 4.91 79 THR A N 1
ATOM 1366 C CA . THR A 1 82 ? 31.780 -17.073 19.790 1.00 5.27 79 THR A CA 1
ATOM 1367 C C . THR A 1 82 ? 32.573 -17.345 21.058 1.00 5.33 79 THR A C 1
ATOM 1368 O O . THR A 1 82 ? 33.027 -16.408 21.723 1.00 5.92 79 THR A O 1
ATOM 1379 N N . HIS A 1 83 ? 32.660 -18.629 21.460 1.00 5.45 80 HIS A N 1
ATOM 1380 C CA . HIS A 1 83 ? 33.152 -18.955 22.777 1.00 6.16 80 HIS A CA 1
ATOM 1381 C C . HIS A 1 83 ? 34.663 -19.190 22.824 1.00 6.18 80 HIS A C 1
ATOM 1382 O O . HIS A 1 83 ? 35.198 -19.321 23.929 1.00 8.60 80 HIS A O 1
ATOM 1397 N N . TYR A 1 84 ? 35.334 -19.235 21.666 1.00 5.07 81 TYR A N 1
ATOM 1398 C CA . TYR A 1 84 ? 36.752 -19.567 21.677 1.00 5.31 81 TYR A CA 1
ATOM 1399 C C . TYR A 1 84 ? 37.586 -18.854 20.633 1.00 4.94 81 TYR A C 1
ATOM 1400 O O . TYR A 1 84 ? 38.816 -18.890 20.743 1.00 5.48 81 TYR A O 1
ATOM 1418 N N . SER A 1 85 ? 36.989 -18.233 19.600 1.00 4.91 82 SER A N 1
ATOM 1419 C CA . SER A 1 85 ? 37.792 -17.658 18.521 1.00 4.97 82 SER A CA 1
ATOM 1420 C C . SER A 1 85 ? 38.314 -16.274 18.873 1.00 4.76 82 SER A C 1
ATOM 1421 O O . SER A 1 85 ? 37.761 -15.232 18.488 1.00 5.32 82 SER A O 1
ATOM 1429 N N . TYR A 1 86 ? 39.462 -16.256 19.564 1.00 4.86 83 TYR A N 1
ATOM 1430 C CA . TYR A 1 86 ? 40.166 -14.999 19.744 1.00 4.86 83 TYR A CA 1
ATOM 1431 C C . TYR A 1 86 ? 40.647 -14.436 18.416 1.00 4.84 83 TYR A C 1
ATOM 1432 O O . TYR A 1 86 ? 40.876 -13.233 18.298 1.00 5.24 83 TYR A O 1
ATOM 1450 N N . ALA A 1 87 ? 40.806 -15.277 17.385 1.00 4.80 84 ALA A N 1
ATOM 1451 C CA . ALA A 1 87 ? 41.190 -14.772 16.073 1.00 4.88 84 ALA A CA 1
ATOM 1452 C C . ALA A 1 87 ? 40.070 -13.932 15.437 1.00 4.74 84 ALA A C 1
ATOM 1453 O O . ALA A 1 87 ? 40.364 -12.877 14.849 1.00 4.96 84 ALA A O 1
ATOM 1460 N N . ILE A 1 88 ? 38.814 -14.369 15.536 1.00 4.61 85 ILE A N 1
ATOM 1461 C CA . ILE A 1 88 ? 37.708 -13.543 15.051 1.00 4.82 85 ILE A CA 1
ATOM 1462 C C . ILE A 1 88 ? 37.583 -12.295 15.913 1.00 4.88 85 ILE A C 1
ATOM 1463 O O . ILE A 1 88 ? 37.320 -11.203 15.388 1.00 5.22 85 ILE A O 1
ATOM 1479 N N . ARG A 1 89 ? 37.769 -12.423 17.233 1.00 5.03 86 ARG A N 1
ATOM 1480 C CA . ARG A 1 89 ? 37.761 -11.233 18.081 1.00 5.15 86 ARG A CA 1
ATOM 1481 C C . ARG A 1 89 ? 38.769 -10.193 17.572 1.00 4.96 86 ARG A C 1
ATOM 1482 O O . ARG A 1 89 ? 38.439 -9.015 17.416 1.00 5.45 86 ARG A O 1
ATOM 1503 N N . ASP A 1 90 ? 40.016 -10.629 17.351 1.00 5.03 87 ASP A N 1
ATOM 1504 C CA . ASP A 1 90 ? 41.026 -9.681 16.907 1.00 5.08 87 ASP A CA 1
ATOM 1505 C C . ASP A 1 90 ? 40.666 -9.104 15.517 1.00 5.16 87 ASP A C 1
ATOM 1506 O O . ASP A 1 90 ? 40.982 -7.928 15.264 1.00 6.04 87 ASP A O 1
ATOM 1515 N N . ALA A 1 91 ? 40.046 -9.888 14.647 1.00 5.03 88 ALA A N 1
ATOM 1516 C CA . ALA A 1 91 ? 39.624 -9.354 13.360 1.00 5.12 88 ALA A CA 1
ATOM 1517 C C . ALA A 1 91 ? 38.600 -8.242 13.548 1.00 5.26 88 ALA A C 1
ATOM 1518 O O . ALA A 1 91 ? 38.687 -7.173 12.926 1.00 5.64 88 ALA A O 1
ATOM 1525 N N . LEU A 1 92 ? 37.593 -8.494 14.388 1.00 5.28 89 LEU A N 1
ATOM 1526 C CA . LEU A 1 92 ? 36.565 -7.476 14.652 1.00 5.63 89 LEU A CA 1
ATOM 1527 C C . LEU A 1 92 ? 37.211 -6.216 15.248 1.00 5.97 89 LEU A C 1
ATOM 1528 O O . LEU A 1 92 ? 36.848 -5.100 14.891 1.00 6.93 89 LEU A O 1
ATOM 1544 N N . ALA A 1 93 ? 38.164 -6.398 16.169 1.00 6.25 90 ALA A N 1
ATOM 1545 C CA . ALA A 1 93 ? 38.829 -5.259 16.783 1.00 6.89 90 ALA A CA 1
ATOM 1546 C C . ALA A 1 93 ? 39.668 -4.490 15.772 1.00 7.36 90 ALA A C 1
ATOM 1547 O O . ALA A 1 93 ? 39.851 -3.274 15.911 1.00 10.50 90 ALA A O 1
ATOM 1554 N N . SER A 1 94 ? 40.182 -5.163 14.743 1.00 6.73 91 SER A N 1
ATOM 1555 C CA . SER A 1 94 ? 41.071 -4.549 13.766 1.00 7.25 91 SER A CA 1
ATOM 1556 C C . SER A 1 94 ? 40.350 -3.549 12.847 1.00 7.82 91 SER A C 1
ATOM 1557 O O . SER A 1 94 ? 41.034 -2.747 12.257 1.00 10.81 91 SER A O 1
ATOM 1565 N N . VAL A 1 95 ? 39.028 -3.674 12.728 1.00 7.40 92 VAL A N 1
ATOM 1566 C CA . VAL A 1 95 ? 38.234 -2.792 11.897 1.00 7.72 92 VAL A CA 1
ATOM 1567 C C . VAL A 1 95 ? 37.551 -1.777 12.798 1.00 8.32 92 VAL A C 1
ATOM 1568 O O . VAL A 1 95 ? 36.371 -1.827 13.096 1.00 8.93 92 VAL A O 1
ATOM 1581 N N . SER A 1 96 ? 38.383 -0.833 13.266 1.00 9.47 93 SER A N 1
ATOM 1582 C CA . SER A 1 96 ? 37.993 0.082 14.324 1.00 10.91 93 SER A CA 1
ATOM 1583 C C . SER A 1 96 ? 36.984 1.140 13.897 1.00 11.61 93 SER A C 1
ATOM 1584 O O . SER A 1 96 ? 36.471 1.859 14.751 1.00 15.03 93 SER A O 1
ATOM 1592 N N . HIS A 1 97 ? 36.762 1.288 12.605 1.00 10.59 94 HIS A N 1
ATOM 1593 C CA . HIS A 1 97 ? 35.801 2.257 12.075 1.00 11.65 94 HIS A CA 1
ATOM 1594 C C . HIS A 1 97 ? 34.532 1.590 11.576 1.00 11.46 94 HIS A C 1
ATOM 1595 O O . HIS A 1 97 ? 33.720 2.251 10.933 1.00 16.14 94 HIS A O 1
ATOM 1610 N N . ILE A 1 98 ? 34.344 0.303 11.854 1.00 8.98 95 ILE A N 1
ATOM 1611 C CA . ILE A 1 98 ? 33.161 -0.425 11.472 1.00 8.81 95 ILE A CA 1
ATOM 1612 C C . ILE A 1 98 ? 32.398 -0.754 12.750 1.00 8.58 95 ILE A C 1
ATOM 1613 O O . ILE A 1 98 ? 32.920 -1.404 13.627 1.00 9.91 95 ILE A O 1
ATOM 1629 N N . LYS A 1 99 ? 31.141 -0.322 12.846 1.00 8.66 96 LYS A N 1
ATOM 1630 C CA A LYS A 1 99 ? 30.316 -0.634 14.029 0.70 9.52 96 LYS A CA 1
ATOM 1631 C CA B LYS A 1 99 ? 30.339 -0.656 14.021 0.30 9.02 96 LYS A CA 1
ATOM 1632 C C . LYS A 1 99 ? 29.920 -2.125 13.934 1.00 8.22 96 LYS A C 1
ATOM 1633 O O . LYS A 1 99 ? 29.659 -2.629 12.855 1.00 9.74 96 LYS A O 1
ATOM 1669 N N . LYS A 1 100 ? 29.863 -2.790 15.068 1.00 8.15 97 LYS A N 1
ATOM 1670 C CA . LYS A 1 100 ? 29.651 -4.242 15.111 1.00 7.41 97 LYS A CA 1
ATOM 1671 C C . LYS A 1 100 ? 28.628 -4.608 16.152 1.00 7.05 97 LYS A C 1
ATOM 1672 O O . LYS A 1 100 ? 28.744 -4.186 17.311 1.00 8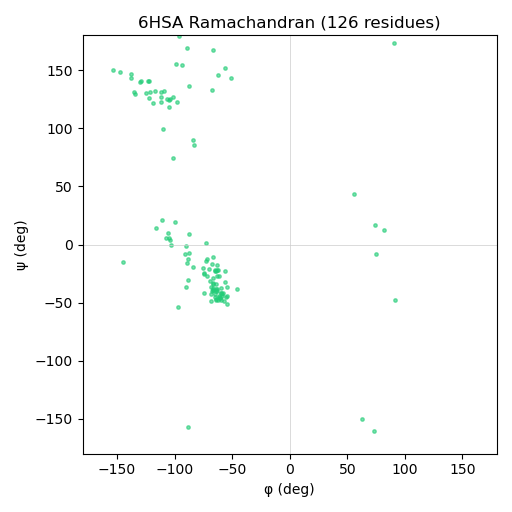.30 97 LYS A O 1
ATOM 1691 N N . ILE A 1 101 ? 27.668 -5.425 15.776 1.00 6.75 98 ILE A N 1
ATOM 1692 C CA . ILE A 1 101 ? 26.687 -5.973 16.698 1.00 6.46 98 ILE A CA 1
ATOM 1693 C C . ILE A 1 101 ? 26.758 -7.504 16.636 1.00 5.92 98 ILE A C 1
ATOM 1694 O O . ILE A 1 101 ? 26.622 -8.069 15.552 1.00 6.71 98 ILE A O 1
ATOM 1710 N N . GLU A 1 102 ? 26.936 -8.134 17.795 1.00 5.87 99 GLU A N 1
ATOM 1711 C CA . GLU A 1 102 ? 26.899 -9.597 17.911 1.00 5.57 99 GLU A CA 1
ATOM 1712 C C . GLU A 1 102 ? 25.456 -10.032 18.138 1.00 5.71 99 GLU A C 1
ATOM 1713 O O . GLU A 1 102 ? 24.759 -9.442 18.954 1.00 6.71 99 GLU A O 1
ATOM 1725 N N . VAL A 1 103 ? 25.036 -11.090 17.430 1.00 5.63 100 VAL A N 1
ATOM 1726 C CA . VAL A 1 103 ? 23.699 -11.662 17.567 1.00 5.54 100 VAL A CA 1
ATOM 1727 C C . VAL A 1 103 ? 23.798 -13.137 17.923 1.00 5.42 100 VAL A C 1
ATOM 1728 O O . VAL A 1 103 ? 24.603 -13.861 17.351 1.00 6.04 100 VAL A O 1
ATOM 1741 N N . HIS A 1 104 ? 22.882 -13.553 18.823 1.00 5.58 101 HIS A N 1
ATOM 1742 C CA . HIS A 1 104 ? 22.602 -14.973 19.010 1.00 5.59 101 HIS A CA 1
ATOM 1743 C C . HIS A 1 104 ? 21.085 -15.150 18.950 1.00 5.61 101 HIS A C 1
ATOM 1744 O O . HIS A 1 104 ? 20.342 -14.322 19.500 1.00 6.27 101 HIS A O 1
ATOM 1759 N N . ILE A 1 105 ? 20.646 -16.212 18.302 1.00 6.01 102 ILE A N 1
ATOM 1760 C CA . ILE A 1 105 ? 19.219 -16.500 18.153 1.00 6.11 102 ILE A CA 1
ATOM 1761 C C . ILE A 1 105 ? 18.566 -16.875 19.491 1.00 6.43 102 ILE A C 1
ATOM 1762 O O . ILE A 1 105 ? 17.477 -16.398 19.829 1.00 7.54 102 ILE A O 1
ATOM 1778 N N . SER A 1 106 ? 19.226 -17.790 20.169 1.00 7.20 103 SER A N 1
ATOM 1779 C CA . SER A 1 106 ? 18.783 -18.326 21.425 1.00 7.67 103 SER A CA 1
ATOM 1780 C C . SER A 1 106 ? 19.306 -17.494 22.593 1.00 7.61 103 SER A C 1
ATOM 1781 O O . SER A 1 106 ? 20.214 -16.662 22.458 1.00 7.69 103 SER A O 1
ATOM 1789 N N . ASN A 1 107 ? 18.760 -17.777 23.784 1.00 8.24 104 ASN A N 1
ATOM 1790 C CA . ASN A 1 107 ? 19.275 -17.1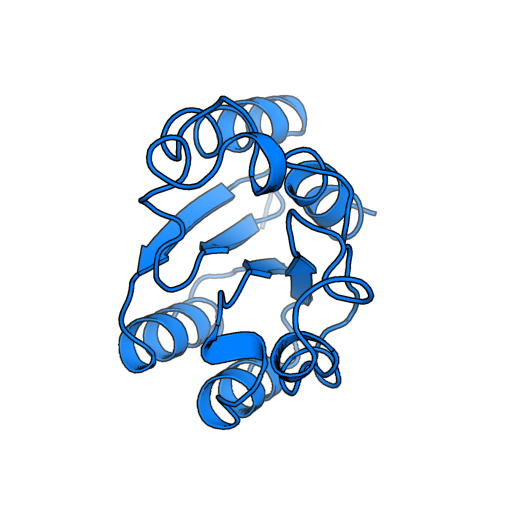45 24.992 1.00 8.36 104 ASN A CA 1
ATOM 1791 C C . ASN A 1 107 ? 20.467 -17.947 25.460 1.00 8.42 104 ASN A C 1
ATOM 1792 O O . ASN A 1 107 ? 20.341 -18.872 26.258 1.00 9.27 104 ASN A O 1
ATOM 1803 N N . VAL A 1 108 ? 21.657 -17.573 24.976 1.00 8.96 105 VAL A N 1
ATOM 1804 C CA . VAL A 1 108 ? 22.871 -18.288 25.258 1.00 9.61 105 VAL A CA 1
ATOM 1805 C C . VAL A 1 108 ? 23.204 -18.294 26.753 1.00 8.78 105 VAL A C 1
ATOM 1806 O O . VAL A 1 108 ? 23.895 -19.197 27.219 1.00 11.09 105 VAL A O 1
ATOM 1819 N N . ASN A 1 109 ? 22.669 -17.343 27.524 1.00 8.52 106 ASN A N 1
ATOM 1820 C CA . ASN A 1 109 ? 22.910 -17.322 28.956 1.00 9.07 106 ASN A CA 1
ATOM 1821 C C . ASN A 1 109 ? 22.320 -18.540 29.683 1.00 8.73 106 ASN A C 1
ATOM 1822 O O . ASN A 1 109 ? 22.746 -18.833 30.793 1.00 10.59 106 ASN A O 1
ATOM 1833 N N . GLU A 1 110 ? 21.312 -19.185 29.076 1.00 8.64 107 GLU A N 1
ATOM 1834 C CA . GLU A 1 110 ? 20.578 -20.277 29.648 1.00 9.24 107 GLU A CA 1
ATOM 1835 C C . GLU A 1 110 ? 20.762 -21.569 28.870 1.00 10.90 107 GLU A C 1
ATOM 1836 O O . GLU A 1 110 ? 20.030 -22.516 29.074 1.00 13.88 107 GLU A O 1
ATOM 1848 N N . ARG A 1 111 ? 21.750 -21.613 27.982 1.00 12.09 108 ARG A N 1
ATOM 1849 C CA A ARG A 1 111 ? 22.201 -22.742 27.137 0.60 10.94 108 ARG A CA 1
ATOM 1850 C CA B ARG A 1 111 ? 21.961 -22.984 27.500 0.40 11.08 108 ARG A CA 1
ATOM 1851 C C . ARG A 1 111 ? 23.217 -23.602 28.023 1.00 11.09 108 ARG A C 1
ATOM 1852 O O . ARG A 1 111 ? 23.448 -23.374 29.205 1.00 12.29 108 ARG A O 1
ATOM 1892 N N . GLU A 1 112 ? 23.919 -24.488 27.324 1.00 9.54 109 GLU A N 1
ATOM 1893 C CA . GLU A 1 112 ? 25.009 -25.209 27.931 1.00 9.95 109 GLU A CA 1
ATOM 1894 C C . GLU A 1 112 ? 26.029 -24.211 28.509 1.00 8.91 109 GLU A C 1
ATOM 1895 O O . GLU A 1 112 ? 26.234 -23.149 27.975 1.00 9.26 109 GLU A O 1
ATOM 1907 N N . GLU A 1 113 ? 26.721 -24.649 29.550 1.00 10.30 110 GLU A N 1
ATOM 1908 C CA . GLU A 1 113 ? 27.707 -23.813 30.203 1.00 10.55 110 GLU A CA 1
ATOM 1909 C C . GLU A 1 113 ? 28.756 -23.258 29.235 1.00 9.30 110 GLU A C 1
ATOM 1910 O O . GLU A 1 113 ? 29.137 -22.092 29.370 1.00 9.64 110 GLU A O 1
ATOM 1922 N N . PHE A 1 114 ? 29.170 -24.042 28.220 1.00 9.66 111 PHE A N 1
ATOM 1923 C CA . PHE A 1 114 ? 30.223 -23.577 27.327 1.00 9.77 111 PHE A CA 1
ATOM 1924 C C . PHE A 1 114 ? 29.762 -22.403 26.486 1.00 8.65 111 PHE A C 1
ATOM 1925 O O . PHE A 1 114 ? 30.619 -21.736 25.912 1.00 9.84 111 PHE A O 1
ATOM 1942 N N . ARG A 1 115 ? 28.457 -22.160 26.386 1.00 8.02 112 ARG A N 1
ATOM 1943 C CA . ARG A 1 115 ? 27.943 -21.029 25.599 1.00 7.75 112 ARG A CA 1
ATOM 1944 C C . ARG A 1 115 ? 27.795 -19.745 26.407 1.00 7.47 112 ARG A C 1
ATOM 1945 O O . ARG A 1 115 ? 27.356 -18.752 25.875 1.00 8.10 112 ARG A O 1
ATOM 1966 N N . HIS A 1 116 ? 28.106 -19.762 27.729 1.00 7.63 113 HIS A N 1
ATOM 1967 C CA . HIS A 1 116 ? 27.781 -18.609 28.550 1.00 8.14 113 HIS A CA 1
ATOM 1968 C C . HIS A 1 116 ? 28.668 -17.414 28.345 1.00 8.32 113 HIS A C 1
ATOM 1969 O O . HIS A 1 116 ? 28.246 -16.304 28.680 1.00 11.67 113 HIS A O 1
ATOM 1984 N N . ILE A 1 117 ? 29.904 -17.612 27.870 1.00 7.60 114 ILE A N 1
ATOM 1985 C CA . ILE A 1 117 ? 30.847 -16.517 27.710 1.00 7.84 114 ILE A CA 1
ATOM 1986 C C . ILE A 1 117 ? 31.195 -16.359 26.234 1.00 7.18 114 ILE A C 1
ATOM 1987 O O . ILE A 1 117 ? 31.556 -17.318 25.562 1.00 8.11 114 ILE A O 1
ATOM 2003 N N . SER A 1 118 ? 31.126 -15.117 25.781 1.00 6.59 115 SER A N 1
ATOM 2004 C CA . SER A 1 118 ? 31.520 -14.736 24.424 1.00 6.03 115 SER A CA 1
ATOM 2005 C C . SER A 1 118 ? 32.861 -14.048 24.468 1.00 6.20 115 SER A C 1
ATOM 2006 O O . SER A 1 118 ? 33.024 -13.038 25.176 1.00 7.40 115 SER A O 1
ATOM 2014 N N . VAL A 1 119 ? 33.830 -14.541 23.697 1.00 5.73 116 VAL A N 1
ATOM 2015 C CA . VAL A 1 119 ? 35.135 -13.884 23.587 1.00 5.85 116 VAL A CA 1
ATOM 2016 C C . VAL A 1 119 ? 35.146 -12.840 22.497 1.00 5.74 116 VAL A C 1
ATOM 2017 O O . VAL A 1 119 ? 36.093 -12.053 22.422 1.00 6.44 116 VAL A O 1
ATOM 2030 N N . THR A 1 120 ? 34.122 -12.822 21.627 1.00 5.81 117 THR A N 1
ATOM 2031 C CA . THR A 1 120 ? 34.007 -11.796 20.588 1.00 6.30 117 THR A CA 1
ATOM 2032 C C . THR A 1 120 ? 33.250 -10.553 21.075 1.00 6.69 117 THR A C 1
ATOM 2033 O O . THR A 1 120 ? 33.520 -9.456 20.616 1.00 7.79 117 THR A O 1
ATOM 2044 N N . GLU A 1 121 ? 32.302 -10.738 22.000 1.00 7.10 118 GLU A N 1
ATOM 2045 C CA A GLU A 1 121 ? 31.449 -9.616 22.355 0.70 7.86 118 GLU A CA 1
ATOM 2046 C CA B GLU A 1 121 ? 31.439 -9.672 22.546 0.30 8.11 118 GLU A CA 1
ATOM 2047 C C . GLU A 1 121 ? 32.243 -8.429 22.955 1.00 7.46 118 GLU A C 1
ATOM 2048 O O . GLU A 1 121 ? 31.813 -7.297 22.707 1.00 8.00 118 GLU A O 1
ATOM 2070 N N . PRO A 1 122 ? 33.345 -8.616 23.678 1.00 7.02 119 PRO A N 1
ATOM 2071 C CA . PRO A 1 122 ? 33.983 -7.436 24.282 1.00 7.61 119 PRO A CA 1
ATOM 2072 C C . PRO A 1 122 ? 34.505 -6.416 23.307 1.00 7.32 119 PRO A C 1
ATOM 2073 O O . PRO A 1 122 ? 34.774 -5.295 23.713 1.00 9.41 119 PRO A O 1
ATOM 2084 N N . VAL A 1 123 ? 34.691 -6.790 22.041 1.00 6.63 120 VAL A N 1
ATOM 2085 C CA . VAL A 1 123 ? 35.164 -5.855 21.044 1.00 7.01 120 VAL A CA 1
ATOM 2086 C C . VAL A 1 123 ? 34.056 -5.387 20.121 1.00 7.58 120 VAL A C 1
ATOM 2087 O O . VAL A 1 123 ? 34.307 -4.604 19.202 1.00 9.15 120 VAL A O 1
ATOM 2100 N N . CYS A 1 124 ? 32.811 -5.808 20.372 1.00 7.79 121 CYS A N 1
ATOM 2101 C CA . CYS A 1 124 ? 31.678 -5.349 19.602 1.00 7.96 121 CYS A CA 1
ATOM 2102 C C . CYS A 1 124 ? 31.021 -4.155 20.284 1.00 8.35 121 CYS A C 1
ATOM 2103 O O . CYS A 1 124 ? 31.099 -3.974 21.488 1.00 12.78 121 CYS A O 1
ATOM 2111 N N . ASN A 1 125 ? 30.353 -3.357 19.467 1.00 9.08 122 ASN A N 1
ATOM 2112 C CA . ASN A 1 125 ? 29.660 -2.183 19.968 1.00 10.26 122 ASN A CA 1
ATOM 2113 C C . ASN A 1 125 ? 28.381 -2.546 20.693 1.00 11.99 122 ASN A C 1
ATOM 2114 O O . ASN A 1 125 ? 27.987 -1.844 21.612 1.00 17.05 122 ASN A O 1
ATOM 2125 N N . GLY A 1 126 ? 27.799 -3.674 20.359 1.00 11.00 123 GLY A N 1
ATOM 2126 C CA . GLY A 1 126 ? 26.580 -4.112 20.993 1.00 12.98 123 GLY A CA 1
ATOM 2127 C C . GLY A 1 126 ? 26.356 -5.618 20.800 1.00 10.13 123 GLY A C 1
ATOM 2128 O O . GLY A 1 126 ? 27.050 -6.230 20.004 1.00 8.78 123 GLY A O 1
ATOM 2132 N N A GLN A 1 127 ? 25.214 -5.919 21.267 0.70 8.83 124 GLN A N 1
ATOM 2133 N N B GLN A 1 127 ? 25.511 -6.387 21.665 0.30 8.39 124 GLN A N 1
ATOM 2134 C CA A GLN A 1 127 ? 24.835 -7.295 21.124 0.70 8.54 124 GLN A CA 1
ATOM 2135 C CA B GLN A 1 127 ? 25.129 -7.847 21.642 0.30 7.36 124 GLN A CA 1
ATOM 2136 C C A GLN A 1 127 ? 23.350 -7.420 21.377 0.70 7.97 124 GLN A C 1
ATOM 2137 C C B GLN A 1 127 ? 23.620 -8.073 21.935 0.30 7.87 124 GLN A C 1
ATOM 2138 O O A GLN A 1 127 ? 22.766 -6.599 22.082 0.70 9.34 124 GLN A O 1
ATOM 2139 O O B GLN A 1 127 ? 23.167 -7.632 23.021 0.30 9.38 124 GLN A O 1
ATOM 2166 N N A ILE A 1 128 ? 22.855 -8.574 20.876 0.60 9.26 125 ILE A N 1
ATOM 2167 N N B ILE A 1 128 ? 22.817 -8.614 20.952 0.40 7.54 125 ILE A N 1
ATOM 2168 C CA A ILE A 1 128 ? 21.497 -9.017 21.109 0.60 9.30 125 ILE A CA 1
ATOM 2169 C CA B ILE A 1 128 ? 21.370 -8.838 21.107 0.40 7.13 125 ILE A CA 1
ATOM 2170 C C A ILE A 1 128 ? 21.430 -10.514 21.167 0.60 8.74 125 ILE A C 1
ATOM 2171 C C B ILE A 1 128 ? 21.177 -10.354 21.029 0.40 7.28 125 ILE A C 1
ATOM 2172 O O A ILE A 1 128 ? 21.948 -11.190 20.267 0.60 9.34 125 ILE A O 1
ATOM 2173 O O B ILE A 1 128 ? 21.595 -10.929 20.006 0.40 7.58 125 ILE A O 1
ATOM 2204 N N . VAL A 1 129 ? 20.654 -10.997 22.112 1.00 8.21 126 VAL A N 1
ATOM 2205 C CA . VAL A 1 129 ? 20.465 -12.421 22.174 1.00 8.34 126 VAL A CA 1
ATOM 2206 C C . VAL A 1 129 ? 19.030 -12.761 22.494 1.00 7.65 126 VAL A C 1
ATOM 2207 O O . VAL A 1 129 ? 18.270 -11.947 23.031 1.00 7.98 126 VAL A O 1
ATOM 2220 N N . GLY A 1 130 ? 18.641 -13.998 22.195 1.00 7.68 127 GLY A N 1
ATOM 2221 C CA . GLY A 1 130 ? 17.403 -14.538 22.757 1.00 8.42 127 GLY A CA 1
ATOM 2222 C C . GLY A 1 130 ? 16.122 -14.017 22.166 1.00 8.61 127 GLY A C 1
ATOM 2223 O O . GLY A 1 130 ? 15.074 -14.191 22.783 1.00 10.89 127 GLY A O 1
ATOM 2227 N N . GLN A 1 131 ? 16.198 -13.399 20.991 1.00 8.10 128 GLN A N 1
ATOM 2228 C CA . GLN A 1 131 ? 15.042 -12.812 20.341 1.00 8.92 128 GLN A CA 1
ATOM 2229 C C . GLN A 1 131 ? 14.582 -13.609 19.137 1.00 9.20 128 GLN A C 1
ATOM 2230 O O . GLN A 1 131 ? 13.677 -13.187 18.401 1.00 12.63 128 GLN A O 1
ATOM 2244 N N . GLY A 1 132 ? 15.186 -14.772 18.880 1.00 8.34 129 GLY A N 1
ATOM 2245 C CA . GLY A 1 132 ? 14.887 -15.490 17.666 1.00 8.65 129 GLY A CA 1
ATOM 2246 C C . GLY A 1 132 ? 15.528 -14.795 16.469 1.00 8.05 129 GLY A C 1
ATOM 2247 O O . GLY A 1 132 ? 16.460 -14.000 16.590 1.00 7.99 129 GLY A O 1
ATOM 2251 N N . LEU A 1 133 ? 15.004 -15.110 15.283 1.00 8.59 130 LEU A N 1
ATOM 2252 C CA . LEU A 1 133 ? 15.534 -14.495 14.071 1.00 8.23 130 LEU A CA 1
ATOM 2253 C C . LEU A 1 133 ? 15.375 -12.986 14.067 1.00 8.14 130 LEU A C 1
ATOM 2254 O O . LEU A 1 133 ? 16.141 -12.266 13.439 1.00 8.64 130 LEU A O 1
ATOM 2270 N N . LYS A 1 134 ? 14.359 -12.469 14.775 1.00 9.12 131 LYS A N 1
ATOM 2271 C CA A LYS A 1 134 ? 14.212 -11.019 14.782 0.50 9.77 131 LYS A CA 1
ATOM 2272 C CA B LYS A 1 134 ? 14.145 -11.036 14.940 0.50 9.97 131 LYS A CA 1
ATOM 2273 C C . LYS A 1 134 ? 15.379 -10.313 15.463 1.00 8.79 131 LYS A C 1
ATOM 2274 O O . LYS A 1 134 ? 15.542 -9.118 15.253 1.00 9.27 131 LYS A O 1
ATOM 2310 N N . GLY A 1 135 ? 16.230 -11.024 16.214 1.00 8.26 132 GLY A N 1
ATOM 2311 C CA . GLY A 1 135 ? 17.444 -10.383 16.704 1.00 7.88 132 GLY A CA 1
ATOM 2312 C C . GLY A 1 135 ? 18.310 -9.783 15.608 1.00 7.53 132 GLY A C 1
ATOM 2313 O O . GLY A 1 135 ? 18.978 -8.779 15.838 1.00 7.96 132 GLY A O 1
ATOM 2317 N N . TYR A 1 136 ? 18.313 -10.393 14.421 1.00 7.21 133 TYR A N 1
ATOM 2318 C CA . TYR A 1 136 ? 19.105 -9.818 13.340 1.00 7.31 133 TYR A CA 1
ATOM 2319 C C . TYR A 1 136 ? 18.543 -8.451 12.890 1.00 7.88 133 TYR A C 1
ATOM 2320 O O . TYR A 1 136 ? 19.298 -7.548 12.550 1.00 8.50 133 TYR A O 1
ATOM 2338 N N . ILE A 1 137 ? 17.211 -8.344 12.883 1.00 8.37 134 ILE A N 1
ATOM 2339 C CA . ILE A 1 137 ? 16.545 -7.087 12.557 1.00 9.07 134 ILE A CA 1
ATOM 2340 C C . ILE A 1 137 ? 16.853 -6.040 13.608 1.00 8.81 134 ILE A C 1
ATOM 2341 O O . ILE A 1 137 ? 17.149 -4.887 13.315 1.00 9.42 134 ILE A O 1
ATOM 2357 N N . MET A 1 138 ? 16.757 -6.453 14.895 1.00 8.49 135 MET A N 1
ATOM 2358 C CA . MET A 1 138 ? 17.099 -5.543 15.964 1.00 8.89 135 MET A CA 1
ATOM 2359 C C . MET A 1 138 ? 18.546 -5.055 15.870 1.00 8.49 135 MET A C 1
ATOM 2360 O O . MET A 1 138 ? 18.824 -3.891 16.148 1.00 9.71 135 MET A O 1
ATOM 2374 N N . ALA A 1 139 ? 19.461 -5.944 15.458 1.00 7.97 136 ALA A N 1
ATOM 2375 C CA . ALA A 1 139 ? 20.849 -5.549 15.290 1.00 8.19 136 ALA A CA 1
ATOM 2376 C C . ALA A 1 139 ? 21.008 -4.523 14.170 1.00 8.43 136 ALA A C 1
ATOM 2377 O O . ALA A 1 139 ? 21.769 -3.564 14.311 1.00 9.68 136 ALA A O 1
ATOM 2384 N N . ILE A 1 140 ? 20.304 -4.748 13.066 1.00 8.37 137 ILE A N 1
ATOM 2385 C CA . ILE A 1 140 ? 20.305 -3.770 11.976 1.00 9.15 137 ILE A CA 1
ATOM 2386 C C . ILE A 1 140 ? 19.798 -2.417 12.484 1.00 9.82 137 ILE A C 1
ATOM 2387 O O . ILE A 1 140 ? 20.378 -1.375 12.148 1.00 11.37 137 ILE A O 1
ATOM 2403 N N . ASP A 1 141 ? 18.726 -2.421 13.299 1.00 10.16 138 ASP A N 1
ATOM 2404 C CA . ASP A 1 141 ? 18.206 -1.183 13.834 1.00 11.94 138 ASP A CA 1
ATOM 2405 C C . ASP A 1 141 ? 19.237 -0.506 14.732 1.00 11.82 138 ASP A C 1
ATOM 2406 O O . ASP A 1 141 ? 19.332 0.723 14.717 1.00 14.09 138 ASP A O 1
ATOM 2415 N N . MET A 1 142 ? 20.007 -1.280 15.525 1.00 11.23 139 MET A N 1
ATOM 2416 C CA A MET A 1 142 ? 21.045 -0.678 16.329 0.60 12.66 139 MET A CA 1
ATOM 2417 C CA B MET A 1 142 ? 21.051 -0.707 16.345 0.40 11.97 139 MET A CA 1
ATOM 2418 C C . MET A 1 142 ? 22.071 0.023 15.431 1.00 13.19 139 MET A C 1
ATOM 2419 O O . MET A 1 142 ? 22.505 1.142 15.723 1.00 17.06 139 MET A O 1
ATOM 2445 N N . LEU A 1 143 ? 22.482 -0.628 14.338 1.00 12.32 140 LEU A N 1
ATOM 2446 C CA . LEU A 1 143 ? 23.444 -0.006 13.441 1.00 13.45 140 LEU A CA 1
ATOM 2447 C C . LEU A 1 143 ? 22.882 1.227 12.735 1.00 15.57 140 LEU A C 1
ATOM 2448 O O . LEU A 1 143 ? 23.631 2.152 12.423 1.00 18.16 140 LEU A O 1
ATOM 2464 N N . ASN A 1 144 ? 21.576 1.205 12.420 1.00 14.76 141 ASN A N 1
ATOM 2465 C CA . ASN A 1 144 ? 20.899 2.261 11.673 1.00 18.29 141 ASN A CA 1
ATOM 2466 C C . ASN A 1 144 ? 20.369 3.379 12.567 1.00 22.41 141 ASN A C 1
ATOM 2467 O O . ASN A 1 144 ? 19.684 4.252 12.047 1.00 30.01 141 ASN A O 1
ATOM 2478 N N . SER A 1 145 ? 20.726 3.383 13.858 1.00 24.26 142 SER A N 1
ATOM 2479 C CA . SER A 1 145 ? 20.227 4.330 14.848 1.00 28.52 142 SER A CA 1
ATOM 2480 C C . SER A 1 145 ? 21.200 5.504 14.960 1.00 36.33 142 SER A C 1
ATOM 2481 O O . SER A 1 145 ? 22.244 5.507 14.293 1.00 43.71 142 SER A O 1
#